Protein AF-A0A0B6YIN1-F1 (afdb_monomer_lite)

Structure (mmCIF, N/CA/C/O backbone):
data_AF-A0A0B6YIN1-F1
#
_entry.id   AF-A0A0B6YIN1-F1
#
loop_
_atom_site.group_PDB
_atom_site.id
_atom_site.type_symbol
_atom_site.label_atom_id
_atom_site.label_alt_id
_atom_site.label_comp_id
_atom_site.label_asym_id
_atom_site.label_entity_id
_atom_site.label_seq_id
_atom_site.pdbx_PDB_ins_code
_atom_site.Cartn_x
_atom_site.Cartn_y
_atom_site.Cartn_z
_atom_site.occupancy
_atom_site.B_iso_or_equiv
_atom_site.auth_seq_id
_atom_site.auth_comp_id
_atom_site.auth_asym_id
_atom_site.auth_atom_id
_atom_site.pdbx_PDB_model_num
ATOM 1 N N . MET A 1 1 ? -0.968 -7.379 -2.639 1.00 89.56 1 MET A N 1
ATOM 2 C CA . MET A 1 1 ? -2.195 -6.918 -3.332 1.00 89.56 1 MET A CA 1
ATOM 3 C C . MET A 1 1 ? -2.852 -8.003 -4.179 1.00 89.56 1 MET A C 1
ATOM 5 O O . MET A 1 1 ? -4.065 -8.133 -4.083 1.00 89.56 1 MET A O 1
ATOM 9 N N . MET A 1 2 ? -2.090 -8.813 -4.925 1.00 91.19 2 MET A N 1
ATOM 10 C CA . MET A 1 2 ? -2.632 -9.915 -5.741 1.00 91.19 2 MET 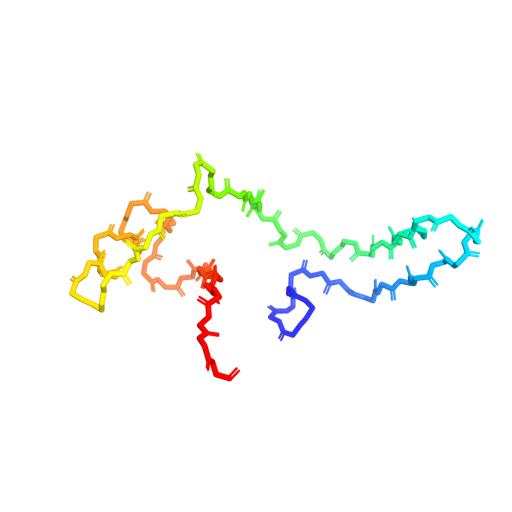A CA 1
ATOM 11 C C . MET A 1 2 ? -3.410 -10.952 -4.912 1.00 91.19 2 MET A C 1
ATOM 13 O O . MET A 1 2 ? -4.559 -11.236 -5.219 1.00 91.19 2 MET A O 1
ATOM 17 N N . LYS A 1 3 ? -2.857 -11.415 -3.775 1.00 90.88 3 LYS A N 1
ATOM 18 C CA . LYS A 1 3 ? -3.546 -12.345 -2.848 1.00 90.88 3 LYS A CA 1
ATOM 19 C C . LYS A 1 3 ? -4.910 -11.837 -2.350 1.00 90.88 3 LYS A C 1
ATOM 21 O O . LYS A 1 3 ? -5.792 -12.634 -2.065 1.00 90.88 3 LYS A O 1
ATOM 26 N N . HIS A 1 4 ? -5.079 -10.519 -2.245 1.00 89.88 4 HIS A N 1
ATOM 27 C CA . HIS A 1 4 ? -6.333 -9.889 -1.819 1.00 89.88 4 HIS A CA 1
ATOM 28 C C . HIS A 1 4 ? -7.231 -9.475 -3.004 1.00 89.88 4 HIS A C 1
ATOM 30 O O . HIS A 1 4 ? -8.254 -8.834 -2.792 1.00 89.88 4 HIS A O 1
ATOM 36 N N . GLY A 1 5 ? -6.862 -9.815 -4.246 1.00 91.31 5 GLY A N 1
ATOM 37 C CA . GLY A 1 5 ? -7.685 -9.603 -5.441 1.00 91.31 5 GLY A CA 1
ATOM 38 C C . GLY A 1 5 ? -7.790 -8.155 -5.939 1.00 91.31 5 GLY A C 1
ATOM 39 O O . GLY A 1 5 ? -8.693 -7.854 -6.720 1.00 91.31 5 GLY A O 1
ATOM 40 N N . TYR A 1 6 ? -6.907 -7.250 -5.498 1.00 92.44 6 TYR A N 1
ATOM 41 C CA . TYR A 1 6 ? -6.894 -5.848 -5.962 1.00 92.44 6 TYR A CA 1
ATOM 42 C C . TYR A 1 6 ? -6.149 -5.641 -7.282 1.00 92.44 6 TYR A C 1
ATOM 44 O O . TYR A 1 6 ? -6.436 -4.692 -8.005 1.00 92.44 6 TYR A O 1
ATOM 52 N N . ILE A 1 7 ? -5.182 -6.508 -7.573 1.00 95.00 7 ILE A N 1
ATOM 53 C CA . ILE A 1 7 ? -4.431 -6.535 -8.831 1.00 95.00 7 ILE A CA 1
ATOM 54 C C . ILE A 1 7 ? -4.518 -7.948 -9.402 1.00 95.00 7 ILE A C 1
ATOM 56 O O . ILE A 1 7 ? -4.672 -8.904 -8.635 1.00 95.00 7 ILE A O 1
ATOM 60 N N . GLY A 1 8 ? -4.454 -8.053 -10.724 1.00 93.12 8 GLY A N 1
ATOM 61 C CA . GLY A 1 8 ? -4.398 -9.325 -11.429 1.00 93.12 8 GLY A CA 1
ATOM 62 C C . GLY A 1 8 ? -2.978 -9.878 -11.456 1.00 93.12 8 GLY A C 1
ATOM 63 O O . GLY A 1 8 ? -2.180 -9.646 -10.544 1.00 93.12 8 GLY A O 1
ATOM 64 N N . GLU A 1 9 ? -2.673 -10.601 -12.526 1.00 93.69 9 GLU A N 1
ATOM 65 C CA . GLU A 1 9 ? -1.320 -11.071 -12.800 1.00 93.69 9 GLU A CA 1
ATOM 66 C C . GLU A 1 9 ? -0.358 -9.893 -12.999 1.00 93.69 9 GLU A C 1
ATOM 68 O O . GLU A 1 9 ? -0.737 -8.807 -13.459 1.00 93.69 9 GLU A O 1
ATOM 73 N N . PHE A 1 10 ? 0.893 -10.111 -12.612 1.00 95.19 10 PHE A N 1
ATOM 74 C CA . PHE A 1 10 ? 1.978 -9.173 -12.840 1.00 95.19 10 PHE A CA 1
ATOM 75 C C . PHE A 1 10 ? 3.177 -9.916 -13.420 1.00 95.19 10 PHE A C 1
ATOM 77 O O . PHE A 1 10 ? 3.412 -11.079 -13.096 1.00 95.19 10 PHE A O 1
ATOM 84 N N . GLU A 1 11 ? 3.937 -9.222 -14.253 1.00 94.62 11 GLU A N 1
ATOM 85 C CA . GLU A 1 11 ? 5.145 -9.729 -14.889 1.00 94.62 11 GLU A CA 1
ATOM 86 C C . GLU A 1 11 ? 6.343 -8.898 -14.433 1.00 94.62 11 GLU A C 1
ATOM 88 O O . GLU A 1 11 ? 6.282 -7.665 -14.384 1.00 94.62 11 GLU A O 1
ATOM 93 N N . GLN A 1 12 ? 7.435 -9.577 -14.089 1.00 93.69 12 GLN A N 1
ATOM 94 C CA . GLN A 1 12 ? 8.709 -8.947 -13.778 1.00 93.69 12 GLN A CA 1
ATOM 95 C C . GLN A 1 12 ? 9.642 -9.108 -14.977 1.00 93.69 12 GLN A C 1
ATOM 97 O O . GLN A 1 12 ? 9.998 -10.221 -15.350 1.00 93.69 12 GLN A O 1
ATOM 102 N N . ILE A 1 13 ? 10.044 -7.984 -15.561 1.00 94.56 13 ILE A N 1
ATOM 103 C CA . ILE A 1 13 ? 10.956 -7.929 -16.700 1.00 94.56 13 ILE A CA 1
AT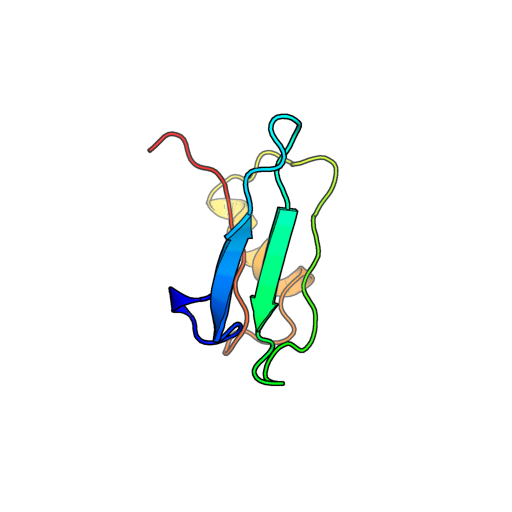OM 104 C C . ILE A 1 13 ? 12.336 -7.544 -16.170 1.00 94.56 13 ILE A C 1
ATOM 106 O O . ILE A 1 13 ? 12.495 -6.473 -15.577 1.00 94.56 13 ILE A O 1
ATOM 110 N N . ASP A 1 14 ? 13.329 -8.402 -16.391 1.00 91.81 14 ASP A N 1
ATOM 111 C CA . ASP A 1 14 ? 14.724 -8.115 -16.061 1.00 91.81 14 ASP A CA 1
ATOM 112 C C . ASP A 1 14 ? 15.380 -7.306 -17.191 1.00 91.81 14 ASP A C 1
ATOM 114 O O . ASP A 1 14 ? 15.536 -7.778 -18.317 1.00 91.81 14 ASP A O 1
ATOM 118 N N . ASP A 1 15 ? 15.741 -6.058 -16.897 1.00 93.38 15 ASP A N 1
ATOM 119 C CA . ASP A 1 15 ? 16.444 -5.163 -17.816 1.00 93.38 15 ASP A CA 1
ATOM 120 C C . ASP A 1 15 ? 17.955 -5.082 -17.533 1.00 93.38 15 ASP A C 1
ATOM 122 O O . ASP A 1 15 ? 18.624 -4.175 -18.033 1.00 93.38 15 ASP A O 1
ATOM 126 N N . HIS A 1 16 ? 18.493 -6.017 -16.733 1.00 92.31 16 HIS A N 1
ATOM 127 C CA . HIS A 1 16 ? 19.864 -6.021 -16.205 1.00 92.31 16 HIS A CA 1
ATOM 128 C C . HIS A 1 16 ? 20.224 -4.749 -15.409 1.00 92.31 16 HIS A C 1
ATOM 130 O O . HIS A 1 16 ? 21.403 -4.450 -15.199 1.00 92.31 16 HIS A O 1
ATOM 136 N N . ARG A 1 17 ? 19.226 -3.964 -14.980 1.00 92.44 17 ARG A N 1
ATOM 137 C CA . ARG A 1 17 ? 19.395 -2.781 -14.127 1.00 92.44 17 ARG A CA 1
ATOM 138 C C . ARG A 1 17 ? 18.625 -2.961 -12.824 1.00 92.44 17 ARG A C 1
ATOM 140 O O . ARG A 1 17 ? 19.099 -3.629 -11.914 1.00 92.44 17 ARG A O 1
ATOM 147 N N . SER A 1 18 ? 17.459 -2.332 -12.715 1.00 91.12 18 SER A N 1
ATOM 148 C CA . SER A 1 18 ? 16.602 -2.375 -11.523 1.00 91.12 18 SER A CA 1
ATOM 149 C C . SER A 1 18 ? 15.304 -3.144 -11.769 1.00 91.12 18 SER A C 1
ATOM 151 O O . SER A 1 18 ? 14.481 -3.251 -10.862 1.00 91.12 18 SER A O 1
ATOM 153 N N . GLY A 1 19 ? 15.130 -3.689 -12.976 1.00 92.25 19 GLY A N 1
ATOM 154 C CA . GLY A 1 19 ? 13.933 -4.390 -13.400 1.00 92.25 19 GLY A CA 1
ATOM 155 C C . GLY A 1 19 ? 12.758 -3.454 -13.670 1.00 92.25 19 GL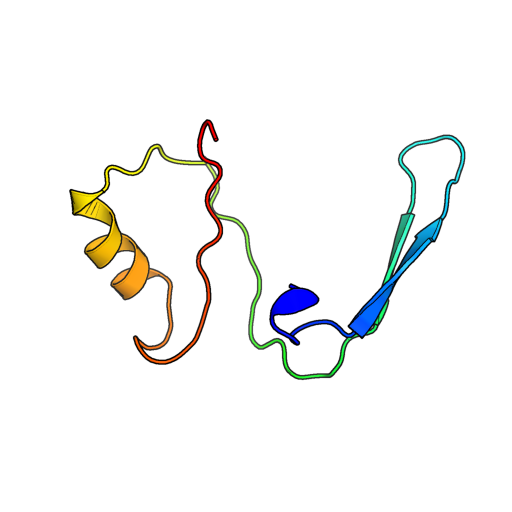Y A C 1
ATOM 156 O O . GLY A 1 19 ? 12.732 -2.278 -13.297 1.00 92.25 19 GLY A O 1
ATOM 157 N N . LYS A 1 20 ? 11.740 -4.001 -14.327 1.00 95.06 20 LYS A N 1
ATOM 158 C CA . LYS A 1 20 ? 10.435 -3.364 -14.524 1.00 95.06 20 LYS A CA 1
ATOM 159 C C . LYS A 1 20 ? 9.346 -4.333 -14.100 1.00 95.06 20 LYS A C 1
ATOM 161 O O . LYS A 1 20 ? 9.496 -5.541 -14.245 1.00 95.06 20 LYS A O 1
ATOM 166 N N . ILE A 1 21 ? 8.247 -3.798 -13.582 1.00 94.50 21 ILE A N 1
ATOM 167 C CA . ILE A 1 21 ? 7.087 -4.600 -13.193 1.00 94.50 21 ILE A CA 1
ATOM 168 C C . ILE A 1 21 ? 5.888 -4.100 -13.987 1.00 94.50 21 ILE A C 1
ATOM 170 O O . ILE A 1 21 ? 5.512 -2.932 -13.878 1.00 94.50 21 ILE A O 1
ATOM 174 N N . VAL A 1 22 ? 5.294 -4.986 -14.780 1.00 94.38 22 VAL A N 1
ATOM 175 C CA . VAL A 1 22 ? 4.039 -4.736 -15.492 1.00 94.38 22 VAL A CA 1
ATOM 176 C C . VAL A 1 22 ? 2.920 -5.366 -14.678 1.00 94.38 22 VAL A C 1
ATOM 178 O O . VAL A 1 22 ? 2.975 -6.548 -14.358 1.00 94.38 22 VAL A O 1
ATOM 181 N N . VAL A 1 23 ? 1.913 -4.579 -14.301 1.00 95.12 23 VAL A N 1
ATOM 182 C CA . VAL A 1 23 ? 0.812 -5.035 -13.440 1.00 95.12 23 VAL A CA 1
ATOM 183 C C . VAL A 1 23 ? -0.506 -4.902 -14.185 1.00 95.12 23 VAL A C 1
ATOM 185 O O . VAL A 1 23 ? -0.825 -3.820 -14.677 1.00 95.12 23 VAL A O 1
ATOM 188 N N . ASN A 1 24 ? -1.307 -5.968 -14.208 1.00 94.50 24 ASN A N 1
ATOM 189 C CA . ASN A 1 24 ? -2.672 -5.904 -14.713 1.00 94.50 24 ASN A CA 1
ATOM 190 C C . ASN A 1 24 ? -3.637 -5.385 -13.627 1.00 94.50 24 ASN A C 1
ATOM 192 O O . ASN A 1 24 ? -3.738 -5.953 -12.533 1.00 94.50 24 ASN A O 1
ATOM 196 N N . LEU A 1 25 ? -4.363 -4.303 -13.917 1.00 93.75 25 LEU A N 1
ATOM 197 C CA . LEU A 1 25 ? -5.331 -3.700 -12.998 1.00 93.75 25 LEU A CA 1
ATOM 198 C C . LEU A 1 25 ? -6.739 -4.237 -13.273 1.00 93.75 25 LEU A C 1
ATOM 200 O O . LEU A 1 25 ? -7.279 -4.072 -14.359 1.00 93.75 25 LEU A O 1
ATOM 204 N N . THR A 1 26 ? -7.380 -4.808 -12.251 1.00 91.94 26 THR A N 1
ATOM 205 C CA . THR A 1 26 ? -8.741 -5.374 -12.349 1.00 91.94 26 THR A CA 1
ATOM 206 C C . THR A 1 26 ? -9.858 -4.338 -12.164 1.00 91.94 26 THR A C 1
ATOM 208 O O . THR A 1 26 ? -11.033 -4.693 -12.161 1.00 91.94 26 THR A O 1
ATOM 211 N N . GLY A 1 27 ? -9.512 -3.063 -11.938 1.00 93.19 27 GLY A N 1
ATOM 212 C CA . GLY A 1 27 ? -10.466 -1.977 -11.666 1.00 93.19 27 GLY A CA 1
ATOM 213 C C . GLY A 1 27 ? -11.013 -1.924 -10.230 1.00 93.19 27 GLY A C 1
ATOM 214 O O . GLY A 1 27 ? -11.809 -1.048 -9.917 1.00 93.19 27 GLY A O 1
ATOM 215 N N . ARG A 1 28 ? -10.580 -2.820 -9.330 1.00 93.38 28 ARG A N 1
ATOM 216 C CA . ARG A 1 28 ? -11.032 -2.867 -7.919 1.00 93.38 28 ARG A CA 1
ATOM 217 C C . ARG A 1 28 ? -10.253 -1.958 -6.961 1.00 93.38 28 ARG A C 1
ATOM 219 O O . ARG A 1 28 ? -10.557 -1.908 -5.769 1.00 93.38 28 ARG A O 1
ATOM 226 N N . LEU A 1 29 ? -9.201 -1.301 -7.441 1.00 92.69 29 LEU A N 1
ATOM 227 C CA . LEU A 1 29 ? -8.320 -0.480 -6.617 1.00 92.69 29 LEU A CA 1
ATOM 228 C C . LEU A 1 29 ? -8.885 0.938 -6.493 1.00 92.69 29 LEU A C 1
ATOM 230 O O . LEU A 1 29 ? -8.919 1.676 -7.470 1.00 92.69 29 LEU A O 1
ATOM 234 N N . ASN A 1 30 ? -9.269 1.329 -5.275 1.00 92.44 30 ASN A N 1
ATOM 235 C CA . ASN A 1 30 ? -9.726 2.694 -4.987 1.00 92.44 30 ASN A CA 1
ATOM 236 C C . ASN A 1 30 ? -8.543 3.647 -4.778 1.00 92.44 30 ASN A C 1
ATOM 238 O O . ASN A 1 30 ? -8.437 4.693 -5.410 1.00 92.44 30 ASN A O 1
ATOM 242 N N . LYS A 1 31 ? -7.646 3.281 -3.856 1.00 93.12 31 LYS A N 1
ATOM 243 C CA . LYS A 1 31 ? -6.438 4.035 -3.521 1.00 93.12 31 LYS A CA 1
ATOM 244 C C . LYS A 1 31 ? -5.404 3.091 -2.918 1.00 93.12 31 LYS A C 1
ATOM 246 O O . LYS A 1 31 ? -5.737 2.266 -2.073 1.00 93.12 31 LYS A O 1
ATOM 251 N N . CYS A 1 32 ? -4.151 3.250 -3.323 1.00 93.69 32 CYS A N 1
ATOM 252 C CA . CYS A 1 32 ? -2.991 2.663 -2.665 1.00 93.69 32 CYS A CA 1
ATOM 253 C C . CYS A 1 32 ? -1.967 3.776 -2.436 1.00 93.69 32 CYS A C 1
ATOM 255 O O . CYS A 1 32 ? -1.810 4.654 -3.280 1.00 93.69 32 CYS A O 1
ATOM 257 N N . GLY A 1 33 ? -1.286 3.760 -1.295 1.00 94.50 33 GLY A N 1
ATOM 258 C CA . GLY A 1 33 ? -0.291 4.765 -0.945 1.00 94.50 33 GLY A CA 1
ATOM 259 C C . GLY A 1 33 ? 0.667 4.250 0.117 1.00 94.50 33 GLY A C 1
ATOM 260 O O . GLY A 1 33 ? 0.482 3.163 0.662 1.00 94.50 33 GLY A O 1
ATOM 261 N N . VAL A 1 34 ? 1.694 5.044 0.395 1.00 95.62 3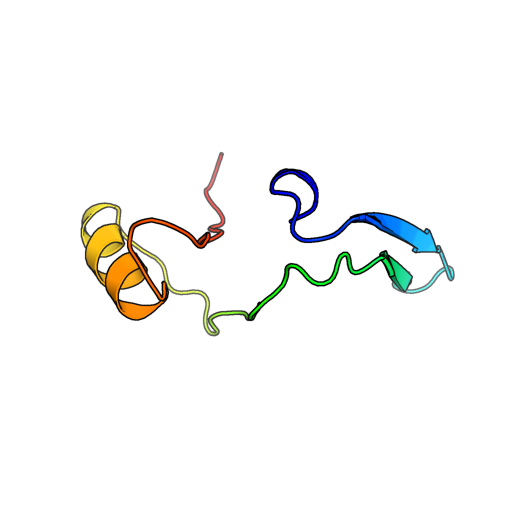4 VAL A N 1
ATOM 262 C CA . VAL A 1 34 ? 2.703 4.757 1.415 1.00 95.62 34 VAL A CA 1
ATOM 263 C C . VAL A 1 34 ? 2.626 5.808 2.517 1.00 95.62 34 VAL A C 1
ATOM 265 O O . VAL A 1 34 ? 2.372 6.979 2.243 1.00 95.62 34 VAL A O 1
ATOM 268 N N . VAL A 1 35 ? 2.856 5.391 3.760 1.00 93.62 35 VAL A N 1
ATOM 269 C CA . VAL A 1 35 ? 3.076 6.306 4.885 1.00 93.62 35 VAL A CA 1
ATOM 270 C C . VAL A 1 35 ? 4.581 6.536 5.010 1.00 93.62 35 VAL A C 1
ATOM 272 O O . VAL A 1 35 ? 5.344 5.575 5.126 1.00 93.62 35 VAL A O 1
ATOM 275 N N . SER A 1 36 ? 5.002 7.800 4.933 1.00 93.25 36 SER A N 1
ATOM 276 C CA . SER A 1 36 ? 6.401 8.216 5.071 1.00 93.25 36 SER A CA 1
ATOM 277 C C . SER A 1 36 ? 6.508 9.367 6.082 1.00 93.25 36 SER A C 1
ATOM 279 O O . SER A 1 36 ? 5.757 10.335 5.934 1.00 93.25 36 SER A O 1
ATOM 281 N N . PRO A 1 37 ? 7.410 9.296 7.084 1.00 95.19 37 PRO A N 1
ATOM 282 C CA . PRO A 1 37 ? 8.316 8.181 7.383 1.00 95.19 37 PRO A CA 1
ATOM 283 C C . PRO A 1 37 ? 7.562 6.928 7.861 1.00 95.19 37 PRO A C 1
ATOM 285 O O . PRO A 1 37 ? 6.389 6.987 8.229 1.00 95.19 37 PRO A O 1
ATOM 288 N N . ARG A 1 38 ? 8.229 5.770 7.832 1.00 93.88 38 ARG A N 1
ATOM 289 C CA . ARG A 1 38 ? 7.667 4.532 8.389 1.00 93.88 38 ARG A CA 1
ATOM 290 C C . ARG A 1 38 ? 7.785 4.594 9.910 1.00 93.88 38 ARG A C 1
ATOM 292 O O . ARG A 1 38 ? 8.870 4.393 10.439 1.00 93.88 38 ARG A O 1
ATOM 299 N N . PHE A 1 39 ? 6.689 4.944 10.576 1.00 92.69 39 PHE A N 1
ATOM 300 C CA . PHE A 1 39 ? 6.633 5.024 12.034 1.00 92.69 39 PHE A CA 1
ATOM 301 C C . PHE A 1 39 ? 6.619 3.632 12.667 1.00 92.69 39 PHE A C 1
ATOM 303 O O . PHE A 1 39 ? 5.972 2.722 12.145 1.00 92.69 39 PHE A O 1
ATOM 310 N N . ASP A 1 40 ? 7.260 3.504 13.826 1.00 92.31 40 ASP A N 1
ATOM 311 C CA . ASP A 1 40 ? 7.108 2.333 14.683 1.00 92.31 40 ASP A CA 1
ATOM 312 C C . ASP A 1 40 ? 5.736 2.378 15.359 1.00 92.31 40 ASP A C 1
ATOM 314 O O . ASP A 1 40 ? 5.373 3.358 16.015 1.00 92.31 40 ASP A O 1
ATOM 318 N N . VAL A 1 41 ? 4.949 1.320 15.175 1.00 92.00 41 VAL A N 1
ATOM 319 C CA . VAL A 1 41 ? 3.572 1.242 15.673 1.00 92.00 41 VAL A CA 1
ATOM 320 C C . VAL A 1 41 ? 3.482 0.154 16.732 1.00 92.00 41 VAL A C 1
ATOM 322 O O . VAL A 1 41 ? 3.745 -1.017 16.458 1.00 92.00 41 VAL A O 1
ATOM 325 N N . SER A 1 42 ? 3.080 0.533 17.949 1.00 93.12 42 SER A N 1
ATOM 326 C CA . SER A 1 42 ? 2.782 -0.435 19.003 1.00 93.12 42 SER A CA 1
ATOM 327 C C . 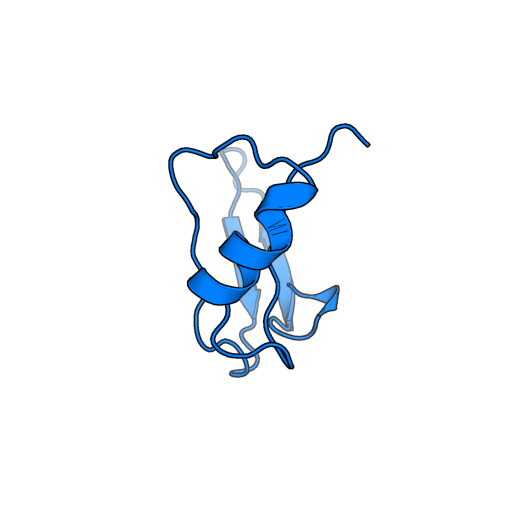SER A 1 42 ? 1.437 -1.123 18.743 1.00 93.12 42 SER A C 1
ATOM 329 O O . SER A 1 42 ? 0.542 -0.556 18.115 1.00 93.12 42 SER A O 1
ATOM 331 N N . ILE A 1 43 ? 1.242 -2.331 19.283 1.00 90.62 43 ILE A N 1
ATOM 332 C CA . ILE A 1 43 ? -0.023 -3.080 19.141 1.00 90.62 43 ILE A CA 1
ATOM 333 C C . ILE A 1 43 ? -1.221 -2.269 19.667 1.00 90.62 43 ILE A C 1
ATOM 335 O O . ILE A 1 43 ? -2.318 -2.354 19.119 1.00 90.62 43 ILE A O 1
ATOM 339 N N . ARG A 1 44 ? -1.008 -1.442 20.699 1.00 93.88 44 ARG A N 1
ATOM 340 C CA . ARG A 1 44 ? -2.055 -0.604 21.303 1.00 93.88 44 ARG A CA 1
ATOM 341 C C . ARG A 1 44 ? -2.509 0.525 20.379 1.00 93.88 44 ARG A C 1
ATOM 343 O O . ARG A 1 44 ? -3.654 0.950 20.462 1.00 93.88 44 ARG A O 1
ATOM 350 N N . ASP A 1 45 ? -1.640 0.976 19.479 1.00 92.75 45 ASP A N 1
ATOM 351 C CA . ASP A 1 45 ? -1.929 2.088 18.573 1.00 92.75 45 ASP A CA 1
ATOM 352 C C . ASP A 1 45 ? -2.611 1.638 17.271 1.00 92.75 45 ASP A C 1
ATOM 354 O O . ASP A 1 45 ? -3.069 2.477 16.492 1.00 92.75 45 ASP A O 1
ATOM 358 N N . LEU A 1 46 ? -2.724 0.328 17.020 1.00 91.31 46 LEU A N 1
ATOM 359 C CA . LEU A 1 46 ? -3.286 -0.211 15.774 1.00 91.31 46 LEU A CA 1
ATOM 360 C C . LEU A 1 46 ? -4.715 0.267 15.503 1.00 91.31 46 LEU A C 1
ATOM 362 O O . LEU A 1 46 ? -5.052 0.601 14.365 1.00 91.31 46 LEU A O 1
ATOM 366 N N . GLU A 1 47 ? -5.561 0.351 16.529 1.00 92.19 47 GLU A N 1
ATOM 367 C CA . GLU A 1 47 ? -6.945 0.803 16.357 1.00 92.19 47 GLU A CA 1
ATOM 368 C C . GLU A 1 47 ? -7.017 2.266 15.891 1.00 92.19 47 GLU A C 1
ATOM 370 O O . GLU A 1 47 ? -7.796 2.614 14.999 1.00 92.19 47 GLU A O 1
ATOM 375 N N . LYS A 1 48 ? -6.127 3.117 16.411 1.00 93.31 48 LYS A N 1
ATOM 376 C CA . LYS A 1 48 ? -6.008 4.513 15.982 1.00 93.31 48 LYS A CA 1
ATOM 377 C C . LYS A 1 48 ? -5.583 4.604 14.515 1.00 93.31 48 LYS A C 1
ATOM 379 O O . LYS A 1 48 ? -6.176 5.358 13.747 1.00 93.31 48 LYS A O 1
ATOM 384 N N . TRP A 1 49 ? -4.590 3.816 14.105 1.00 92.75 49 TRP A N 1
ATOM 385 C CA . TRP A 1 49 ? -4.114 3.810 12.718 1.00 92.75 49 TRP A CA 1
ATOM 386 C C . TRP A 1 49 ? -5.148 3.256 11.736 1.00 92.75 49 TRP A C 1
ATOM 388 O O . TRP A 1 49 ? -5.348 3.848 10.676 1.00 92.75 49 TRP A O 1
ATOM 398 N N . THR A 1 50 ? -5.848 2.173 12.088 1.00 92.25 50 THR A N 1
ATOM 399 C CA . THR A 1 50 ? -6.935 1.627 11.254 1.00 92.25 50 THR A CA 1
ATOM 400 C C . THR A 1 50 ? -8.063 2.631 11.059 1.00 92.25 50 THR A C 1
ATOM 402 O O . THR A 1 50 ? -8.489 2.829 9.926 1.00 92.25 50 THR A O 1
ATOM 405 N N . THR A 1 51 ? -8.485 3.325 12.117 1.00 93.44 51 THR A N 1
ATOM 406 C CA . THR A 1 51 ? -9.560 4.328 12.044 1.00 93.44 51 THR A CA 1
ATOM 407 C C . THR A 1 51 ? -9.167 5.542 11.202 1.00 93.44 51 THR A C 1
ATOM 409 O O . THR A 1 51 ? -9.993 6.080 10.472 1.00 93.44 51 THR A O 1
ATOM 412 N N . ASN A 1 52 ? -7.903 5.965 11.271 1.00 92.25 52 ASN A N 1
ATOM 413 C CA . ASN A 1 52 ? -7.426 7.138 10.538 1.00 92.25 52 ASN A CA 1
ATOM 414 C C . ASN A 1 52 ? -7.158 6.863 9.052 1.00 92.25 52 ASN A C 1
ATOM 416 O O . ASN A 1 52 ? -7.295 7.767 8.230 1.00 92.25 52 ASN A O 1
ATOM 420 N N . LEU A 1 53 ? -6.703 5.653 8.708 1.00 92.62 53 LEU A N 1
ATOM 421 C CA . LEU A 1 53 ? -6.243 5.331 7.353 1.00 92.62 53 LEU A CA 1
ATOM 422 C C . LEU A 1 53 ? -7.282 4.588 6.514 1.00 92.62 53 LEU A C 1
ATOM 424 O O . LEU A 1 53 ? -7.293 4.748 5.291 1.00 92.62 53 LEU A O 1
ATOM 428 N N . LEU A 1 54 ? -8.113 3.745 7.131 1.00 93.69 54 LEU A N 1
ATOM 429 C CA . LEU A 1 54 ? -9.084 2.942 6.399 1.00 93.69 54 LEU A CA 1
ATOM 430 C C . LEU A 1 54 ? -10.411 3.696 6.260 1.00 93.69 54 LEU A C 1
ATOM 432 O O . LEU A 1 54 ? -10.878 4.304 7.219 1.00 93.69 54 LEU A O 1
ATOM 436 N N . PRO A 1 55 ? -11.066 3.624 5.088 1.00 92.00 55 PRO A N 1
ATOM 437 C CA . PRO A 1 55 ? -12.357 4.279 4.875 1.00 92.00 55 PRO A CA 1
ATOM 438 C C . PRO A 1 55 ? -13.492 3.641 5.692 1.00 92.00 55 PRO A C 1
ATOM 440 O O . PRO A 1 55 ? -14.526 4.265 5.907 1.00 92.00 55 PRO A O 1
ATOM 443 N N . SER A 1 56 ? -13.335 2.382 6.108 1.00 93.06 56 SER A N 1
ATOM 444 C CA . SER A 1 56 ? -14.304 1.636 6.908 1.00 93.06 56 SER A CA 1
ATOM 445 C C . SER A 1 56 ? -13.604 0.503 7.658 1.00 93.06 56 SER A C 1
ATOM 447 O O . SER A 1 56 ? -12.556 0.023 7.232 1.00 93.06 56 SER A O 1
ATOM 449 N N . ARG A 1 57 ? -14.218 0.012 8.743 1.00 89.69 57 ARG A N 1
ATOM 450 C CA . ARG A 1 57 ? -13.762 -1.199 9.457 1.00 89.69 57 ARG A CA 1
ATOM 451 C C . ARG A 1 57 ? -13.991 -2.483 8.648 1.00 89.69 57 ARG A C 1
ATOM 453 O O . ARG A 1 57 ? -13.425 -3.516 8.982 1.00 89.69 57 ARG A O 1
ATOM 460 N N . GLN A 1 58 ? -14.841 -2.432 7.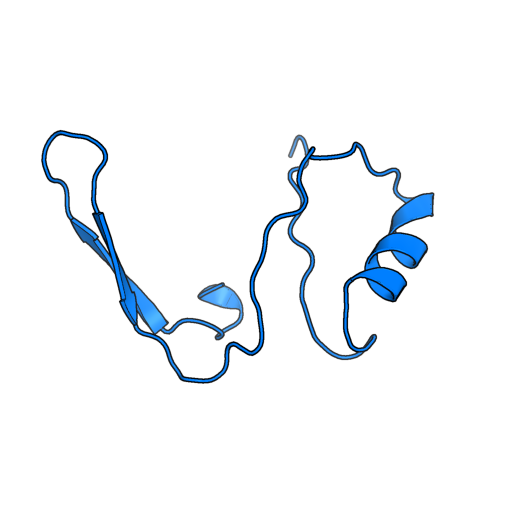619 1.00 90.44 58 GLN A N 1
ATOM 461 C CA . GLN A 1 58 ? -15.235 -3.604 6.827 1.00 90.44 58 GLN A CA 1
ATOM 462 C C . GLN A 1 58 ? -14.263 -3.938 5.691 1.00 90.44 58 GLN A C 1
ATOM 464 O O . GLN A 1 58 ? -14.215 -5.088 5.261 1.00 90.44 58 GLN A O 1
ATOM 469 N N . PHE A 1 59 ? -13.524 -2.957 5.163 1.00 89.25 59 PHE A N 1
ATOM 470 C CA . PHE A 1 59 ? -12.655 -3.175 4.009 1.00 89.25 59 PHE A CA 1
ATOM 471 C C . PHE A 1 59 ? -11.450 -2.232 3.986 1.00 89.25 59 PHE A C 1
ATOM 473 O O . PHE A 1 59 ? -11.501 -1.100 4.463 1.00 89.25 59 PHE A O 1
ATOM 480 N N . GLY A 1 60 ? -10.381 -2.706 3.347 1.00 91.38 60 GLY A N 1
ATOM 481 C CA . GLY A 1 60 ? -9.094 -2.027 3.270 1.00 91.38 60 GLY A CA 1
ATOM 482 C C . GLY A 1 60 ? -8.039 -2.728 4.124 1.00 91.38 60 GLY A C 1
ATOM 483 O O . GLY A 1 60 ? -8.349 -3.410 5.096 1.00 91.38 60 GLY A O 1
ATOM 484 N N . PHE A 1 61 ? -6.781 -2.598 3.712 1.00 93.56 61 PHE A N 1
ATOM 485 C CA . PHE A 1 61 ? -5.662 -3.313 4.317 1.00 93.56 61 PHE A CA 1
ATOM 486 C C . PHE A 1 61 ? -4.553 -2.335 4.680 1.00 93.56 61 PHE A C 1
ATOM 488 O O . PHE A 1 61 ? -4.189 -1.478 3.874 1.00 93.56 61 PHE A O 1
ATOM 495 N N . ILE A 1 62 ? -3.991 -2.508 5.874 1.00 93.44 62 ILE A N 1
ATOM 496 C CA . ILE A 1 62 ? -2.739 -1.874 6.284 1.00 93.44 62 ILE A CA 1
ATOM 497 C C . ILE A 1 62 ? -1.661 -2.948 6.224 1.00 93.44 62 ILE A C 1
ATOM 499 O O . ILE A 1 62 ? -1.797 -4.009 6.830 1.00 93.44 62 ILE A O 1
ATOM 503 N N . VAL A 1 63 ? -0.600 -2.678 5.470 1.00 93.44 63 VAL A N 1
ATOM 504 C CA . VAL A 1 63 ? 0.556 -3.568 5.361 1.00 93.44 63 VAL A CA 1
ATOM 505 C C . VAL A 1 63 ? 1.659 -3.010 6.245 1.00 93.44 63 VAL A C 1
ATOM 507 O O . VAL A 1 63 ? 2.025 -1.844 6.111 1.00 93.44 63 VAL A O 1
ATOM 510 N N . MET A 1 64 ? 2.180 -3.840 7.143 1.00 93.25 64 MET A N 1
ATOM 511 C CA . MET A 1 64 ? 3.259 -3.485 8.062 1.00 93.25 64 MET A CA 1
ATOM 512 C C . MET A 1 64 ? 4.409 -4.470 7.901 1.00 93.25 64 MET A C 1
ATOM 514 O O . MET A 1 64 ? 4.194 -5.641 7.587 1.00 93.25 64 MET A O 1
ATOM 518 N N . THR A 1 65 ? 5.627 -3.990 8.123 1.00 93.75 65 THR A N 1
ATOM 519 C CA . THR A 1 65 ? 6.809 -4.844 8.229 1.00 93.75 65 THR A CA 1
ATOM 520 C C . THR A 1 65 ? 6.984 -5.227 9.691 1.00 93.75 65 THR A C 1
ATOM 522 O O . THR A 1 65 ? 7.090 -4.357 10.549 1.00 93.75 65 THR A O 1
ATOM 525 N N . THR A 1 66 ? 7.006 -6.523 9.973 1.00 93.00 66 THR A N 1
ATOM 526 C CA . THR A 1 66 ? 7.298 -7.080 11.298 1.00 93.00 66 THR A CA 1
ATOM 527 C C . THR A 1 66 ? 8.550 -7.943 11.209 1.00 93.00 66 THR A C 1
ATOM 529 O O . THR A 1 66 ? 8.875 -8.436 10.133 1.00 93.00 66 THR A O 1
ATOM 532 N N . SER A 1 67 ? 9.241 -8.156 12.326 1.00 89.50 67 SER A N 1
ATOM 533 C CA . SER A 1 67 ? 10.481 -8.945 12.417 1.00 89.50 67 SER A CA 1
ATOM 534 C C . SER A 1 67 ? 10.278 -10.469 12.321 1.00 89.50 67 SER A C 1
ATOM 536 O O . SER A 1 67 ? 11.031 -11.214 12.944 1.00 89.50 67 SER A O 1
ATOM 538 N N . GLY A 1 68 ? 9.216 -10.916 11.646 1.00 60.34 68 GLY A N 1
ATOM 539 C CA . GLY A 1 68 ? 8.882 -12.336 11.494 1.00 60.34 68 GLY A CA 1
ATOM 540 C C . GLY A 1 68 ? 9.786 -13.037 10.497 1.00 60.34 68 GLY A C 1
ATOM 541 O O . GLY A 1 68 ? 10.196 -12.370 9.521 1.00 60.34 68 GLY A O 1
#

Sequence (68 aa):
MMKHGYIGEFEQIDDHRSGKIVVNLTGRLNKCGVVSPRFDVSIRDLEKWTTNLLPSRQFGFIVMTTSG

Organism: NCBI:txid1028688

Secondary structure (DSSP, 8-state):
-GGGTSEEEEEEE--SSS-EEEEEE-S--S-----SS-----GGGHHHHHHHH-S-SSS---------

InterPro domains:
  IPR000630 Small ribosomal subunit protein uS8 [PTHR11758] (1-67)
  IPR035987 Small ribosomal subunit protein uS8 superfamily [SSF56047] (1-67)

Radius of gyration: 15.27 Å; chains: 1; bounding box: 35×21×39 Å

Foldseek 3Di:
DCVVPQWDDKDWACPVPPTDIGTHGPPNDPDDDDDPPQDDDDPVCVVVVCVVPPPDPVDDDDDDDDPD

pLDDT: mean 92.35, std 4.18, range [60.34, 95.62]